Protein AF-A0AAU3QCS6-F1 (afdb_monomer_lite)

Structure (mmCIF, N/CA/C/O backbone):
data_AF-A0AAU3QCS6-F1
#
_entry.id   AF-A0AAU3QCS6-F1
#
loop_
_atom_site.group_PDB
_atom_site.id
_atom_site.type_symbol
_atom_site.label_atom_id
_atom_site.label_alt_id
_atom_site.label_comp_id
_atom_site.label_asym_id
_atom_site.label_entity_id
_atom_site.label_seq_id
_atom_site.pdbx_PDB_ins_code
_atom_site.Cartn_x
_atom_site.Cartn_y
_atom_site.Cartn_z
_atom_site.occupancy
_atom_site.B_iso_or_equiv
_atom_site.auth_seq_id
_atom_site.auth_comp_id
_atom_site.auth_asym_id
_atom_site.auth_atom_id
_atom_site.pdbx_PDB_model_num
ATOM 1 N N . MET A 1 1 ? -35.721 1.463 -40.995 1.00 37.41 1 MET A N 1
ATOM 2 C CA . MET A 1 1 ? -34.252 1.306 -40.916 1.00 37.41 1 MET A CA 1
ATOM 3 C C . MET A 1 1 ? -33.787 2.279 -39.835 1.00 37.41 1 MET A C 1
ATOM 5 O O . MET A 1 1 ? -33.932 3.469 -40.047 1.00 37.41 1 MET A O 1
ATOM 9 N N . HIS A 1 2 ? -33.590 1.870 -38.570 1.00 27.59 2 HIS A N 1
ATOM 10 C CA . HIS A 1 2 ? -32.344 1.274 -38.033 1.00 27.59 2 HIS A CA 1
ATOM 11 C C . HIS A 1 2 ? -31.107 1.902 -38.706 1.00 27.59 2 HIS A C 1
ATOM 13 O O . HIS A 1 2 ? -31.010 1.823 -39.920 1.00 27.59 2 HIS A O 1
ATOM 19 N N . ALA A 1 3 ? -30.131 2.507 -38.038 1.00 33.78 3 ALA A N 1
ATOM 20 C CA . ALA A 1 3 ? -29.734 2.472 -36.639 1.00 33.78 3 ALA A CA 1
ATOM 21 C C . ALA A 1 3 ? -28.727 3.636 -36.434 1.00 33.78 3 ALA A C 1
ATOM 23 O O . ALA A 1 3 ? -28.048 4.025 -37.375 1.00 33.78 3 ALA A O 1
ATOM 24 N N . VAL A 1 4 ? -28.737 4.288 -35.271 1.00 41.19 4 VAL A N 1
ATOM 25 C CA . VAL A 1 4 ? -27.630 4.303 -34.288 1.00 41.19 4 VAL A CA 1
ATOM 26 C C . VAL A 1 4 ? -26.917 5.655 -34.269 1.00 41.19 4 VAL A C 1
ATOM 28 O O . VAL A 1 4 ? -26.351 6.117 -35.250 1.00 41.19 4 VAL A O 1
ATOM 31 N N . ARG A 1 5 ? -27.025 6.292 -33.099 1.00 36.72 5 ARG A N 1
ATOM 32 C CA . ARG A 1 5 ? -26.270 7.467 -32.677 1.00 36.72 5 ARG A CA 1
ATOM 33 C C . ARG A 1 5 ? -24.796 7.070 -32.589 1.00 36.72 5 ARG A C 1
ATOM 35 O O . ARG A 1 5 ? -24.470 6.181 -31.806 1.00 36.72 5 ARG A O 1
ATOM 42 N N . GLU A 1 6 ? -23.942 7.715 -33.379 1.00 36.25 6 GLU A N 1
ATOM 43 C CA . GLU A 1 6 ? -22.490 7.639 -33.204 1.00 36.25 6 GLU A CA 1
ATOM 44 C C . GLU A 1 6 ? -22.144 8.285 -31.859 1.00 36.25 6 GLU A C 1
ATOM 46 O O . GLU A 1 6 ? -22.566 9.403 -31.556 1.00 36.25 6 GLU A O 1
ATOM 51 N N . GLY A 1 7 ? -21.485 7.489 -31.026 1.00 36.84 7 GLY A N 1
ATOM 52 C CA . GLY A 1 7 ? -21.263 7.750 -29.620 1.00 36.84 7 GLY A CA 1
ATOM 53 C C . GLY A 1 7 ? -20.239 8.847 -29.388 1.00 36.84 7 GLY A C 1
ATOM 54 O O . GLY A 1 7 ? -19.131 8.815 -29.917 1.00 36.84 7 GLY A O 1
ATOM 55 N N . ASP A 1 8 ? -20.653 9.758 -28.521 1.00 39.94 8 ASP A N 1
ATOM 56 C CA . ASP A 1 8 ? -19.842 10.529 -27.595 1.00 39.94 8 ASP A CA 1
ATOM 57 C C . ASP A 1 8 ? -18.670 9.683 -27.053 1.00 39.94 8 ASP A C 1
ATOM 59 O O . ASP A 1 8 ? -18.858 8.713 -26.312 1.00 39.94 8 ASP A O 1
ATOM 63 N N . ARG A 1 9 ? -17.456 9.997 -27.512 1.00 47.25 9 ARG A N 1
ATOM 64 C CA . ARG A 1 9 ? -16.191 9.458 -26.996 1.00 47.25 9 ARG A CA 1
ATOM 65 C C . ARG A 1 9 ? -15.210 10.602 -26.778 1.00 47.25 9 ARG A C 1
ATOM 67 O O . ARG A 1 9 ? -14.077 10.540 -27.247 1.00 47.25 9 ARG A O 1
ATOM 74 N N . ASP A 1 10 ? -15.631 11.619 -26.037 1.00 37.84 10 ASP A N 1
ATOM 75 C CA . ASP A 1 10 ? -14.673 12.506 -25.389 1.00 37.84 10 ASP A CA 1
ATOM 76 C C . ASP A 1 10 ? -14.218 11.841 -24.090 1.00 37.84 10 ASP A C 1
ATOM 78 O O . ASP A 1 10 ? -14.851 11.893 -23.033 1.00 37.84 10 ASP A O 1
ATOM 82 N N . GLY A 1 11 ? -13.103 11.120 -24.229 1.00 39.25 11 GLY A N 1
ATOM 83 C CA . GLY A 1 11 ? -12.365 10.505 -23.143 1.00 39.25 11 GLY A CA 1
ATOM 84 C C . GLY A 1 11 ? -11.955 11.559 -22.128 1.00 39.25 11 GLY A C 1
ATOM 85 O O . GLY A 1 11 ? -10.920 12.209 -22.257 1.00 39.25 11 GLY A O 1
ATOM 86 N N . THR A 1 12 ? -12.755 11.683 -21.075 1.00 35.19 12 THR A N 1
ATOM 87 C CA . THR A 1 12 ? -12.295 12.271 -19.826 1.00 35.19 12 THR A CA 1
ATOM 88 C C . THR A 1 12 ? -11.323 11.275 -19.212 1.00 35.19 12 THR A C 1
ATOM 90 O O . THR A 1 12 ? -11.710 10.338 -18.517 1.00 35.19 12 THR A O 1
ATOM 93 N N . VAL A 1 13 ? -10.038 11.457 -19.510 1.00 40.81 13 VAL A N 1
ATOM 94 C CA . VAL A 1 13 ? -8.968 10.951 -18.655 1.00 40.81 13 VAL A CA 1
ATOM 95 C C . VAL A 1 13 ? -9.202 11.559 -17.276 1.00 40.81 13 VAL A C 1
ATOM 97 O O . VAL A 1 13 ? -8.992 12.753 -17.067 1.00 40.81 13 VAL A O 1
ATOM 100 N N . ALA A 1 14 ? -9.737 10.751 -16.360 1.00 38.78 14 ALA A N 1
ATOM 101 C CA . ALA A 1 14 ? -9.869 11.103 -14.959 1.00 38.78 14 ALA A CA 1
ATOM 102 C C . ALA A 1 14 ? -8.469 11.467 -14.459 1.00 38.78 14 ALA A C 1
ATOM 104 O O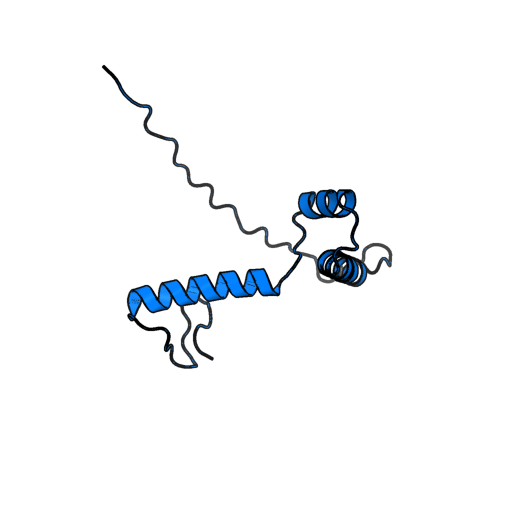 . ALA A 1 14 ? -7.602 10.610 -14.289 1.00 38.78 14 ALA A O 1
ATOM 105 N N . GLY A 1 15 ? -8.224 12.772 -14.341 1.00 36.16 15 GLY A N 1
ATOM 106 C CA . GLY A 1 15 ? -6.969 13.301 -13.854 1.00 36.16 15 GLY A CA 1
ATOM 107 C C . GLY A 1 15 ? -6.719 12.713 -12.479 1.00 36.16 15 GLY A C 1
ATOM 108 O O . GLY A 1 15 ? -7.515 12.922 -11.567 1.00 36.16 15 GLY A O 1
ATOM 109 N N . ALA A 1 16 ? -5.622 11.970 -12.347 1.00 44.47 16 ALA A N 1
ATOM 110 C CA . ALA A 1 16 ? -5.092 11.558 -11.063 1.00 44.47 16 ALA A CA 1
ATOM 111 C C . ALA A 1 16 ? -5.061 12.792 -10.156 1.00 44.47 16 ALA A C 1
ATOM 113 O O . ALA A 1 16 ? -4.301 13.739 -10.398 1.00 44.47 16 ALA A O 1
ATOM 114 N N . VAL A 1 17 ? -5.928 12.807 -9.143 1.00 43.81 17 VAL A N 1
ATOM 115 C CA . VAL A 1 17 ? -5.954 13.862 -8.140 1.00 43.81 17 VAL A CA 1
ATOM 116 C C . VAL A 1 17 ? -4.648 13.726 -7.370 1.00 43.81 17 VAL A C 1
ATOM 118 O O . VAL A 1 17 ? -4.533 12.953 -6.423 1.00 43.81 17 VAL A O 1
ATOM 121 N N . ARG A 1 18 ? -3.612 14.456 -7.799 1.00 49.16 18 ARG A N 1
ATOM 122 C CA . ARG A 1 18 ? -2.427 14.676 -6.973 1.00 49.16 18 ARG A CA 1
ATOM 123 C C . ARG A 1 18 ? -2.899 15.471 -5.772 1.00 49.16 18 ARG A C 1
ATOM 125 O O . ARG A 1 18 ? -2.965 16.700 -5.841 1.00 49.16 18 ARG A O 1
ATOM 132 N N . LEU A 1 19 ? -3.222 14.771 -4.691 1.00 49.38 19 LEU A N 1
ATOM 133 C CA . LEU A 1 19 ? -3.477 15.378 -3.398 1.00 49.38 19 LEU A CA 1
ATOM 134 C C . LEU A 1 19 ? -2.186 16.095 -2.969 1.00 49.38 19 LEU A C 1
ATOM 136 O O . LEU A 1 19 ? -1.270 15.514 -2.393 1.00 49.38 19 LEU A O 1
ATOM 140 N N . HIS A 1 20 ? -2.072 17.375 -3.321 1.00 51.44 20 HIS A N 1
ATOM 141 C CA . HIS A 1 20 ? -1.028 18.252 -2.813 1.00 51.44 20 HIS A CA 1
ATOM 142 C C . HIS A 1 20 ? -1.397 18.589 -1.373 1.00 51.44 20 HIS A C 1
ATOM 144 O O . HIS A 1 20 ? -2.034 19.604 -1.104 1.00 51.44 20 HIS A O 1
ATOM 150 N N . HIS A 1 21 ? -1.021 17.723 -0.435 1.00 55.88 21 HIS A N 1
ATOM 151 C CA . HIS A 1 21 ? -1.041 18.086 0.975 1.00 55.88 21 HIS A CA 1
ATOM 152 C C . HIS A 1 21 ? 0.156 19.019 1.210 1.00 55.88 21 HIS A C 1
ATOM 154 O O . HIS A 1 21 ? 1.301 18.579 1.046 1.00 55.88 21 HIS A O 1
ATOM 160 N N . PRO A 1 22 ? -0.039 20.304 1.560 1.00 50.91 22 PRO A N 1
ATOM 161 C CA . PRO A 1 22 ? 1.084 21.140 1.949 1.00 50.91 22 PRO A CA 1
ATOM 162 C C . PRO A 1 22 ? 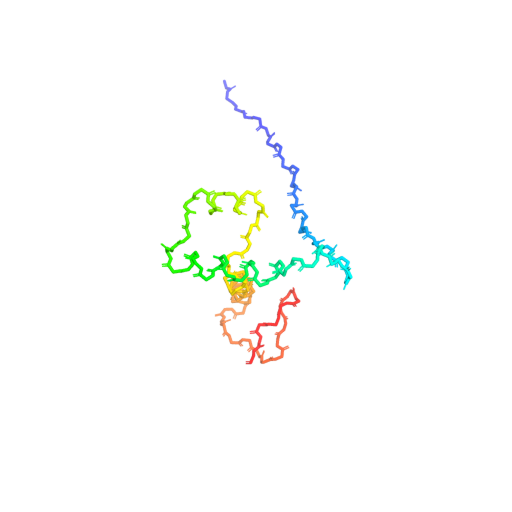1.828 20.451 3.098 1.00 50.91 22 PRO A C 1
ATOM 164 O O . PRO A 1 22 ? 1.207 19.986 4.052 1.00 50.91 22 PRO A O 1
ATOM 167 N N . ARG A 1 23 ? 3.167 20.396 3.016 1.00 54.56 23 ARG A N 1
ATOM 168 C CA . ARG A 1 23 ? 4.064 19.717 3.982 1.00 54.56 23 ARG A CA 1
ATOM 169 C C . ARG A 1 23 ? 3.894 20.158 5.451 1.00 54.56 23 ARG A C 1
ATOM 171 O O . ARG A 1 23 ? 4.530 19.589 6.327 1.00 54.56 23 ARG A O 1
ATOM 178 N N . HIS A 1 24 ? 3.063 21.166 5.710 1.00 53.81 24 HIS A N 1
ATOM 179 C CA . HIS A 1 24 ? 2.776 21.750 7.016 1.00 53.81 24 HIS A CA 1
ATOM 180 C C . HIS A 1 24 ? 1.275 21.767 7.363 1.00 53.81 24 HIS A C 1
ATOM 182 O O . HIS A 1 24 ? 0.870 22.531 8.238 1.00 53.81 24 HIS A O 1
ATOM 188 N N . TRP A 1 25 ? 0.424 20.968 6.702 1.00 55.66 25 TRP A N 1
ATOM 189 C CA . TRP A 1 25 ? -0.962 20.828 7.153 1.00 55.66 25 TRP A CA 1
ATOM 190 C C . TRP A 1 25 ? -0.994 20.116 8.508 1.00 55.66 25 TRP A C 1
ATOM 192 O O . TRP A 1 25 ? -0.834 18.900 8.601 1.00 55.66 25 TRP A O 1
ATOM 202 N N . VAL A 1 26 ? -1.170 20.904 9.566 1.00 56.78 26 VAL A N 1
ATOM 203 C CA . VAL A 1 26 ? -1.393 20.428 10.929 1.00 56.78 26 VAL A CA 1
ATOM 204 C C . VAL A 1 26 ? -2.879 20.624 11.229 1.00 56.78 26 VAL A C 1
ATOM 206 O O . VAL A 1 26 ? -3.279 21.732 11.594 1.00 56.78 26 VAL A O 1
ATOM 209 N N . PRO A 1 27 ? -3.739 19.606 11.058 1.00 59.31 27 PRO A N 1
ATOM 210 C CA . PRO A 1 27 ? -5.118 19.719 11.503 1.00 59.31 27 PRO A CA 1
ATOM 211 C C . PRO A 1 27 ? -5.111 19.741 13.031 1.00 59.31 27 PRO A C 1
ATOM 213 O O . PRO A 1 27 ? -4.856 18.713 13.639 1.00 59.31 27 PRO A O 1
ATOM 216 N N . SER A 1 28 ? -5.299 20.914 13.646 1.00 61.78 28 SER A N 1
ATOM 217 C CA . SER A 1 28 ? -5.744 21.118 15.044 1.00 61.78 28 SER A CA 1
ATOM 218 C C . SER A 1 28 ? -5.106 20.264 16.171 1.00 61.78 28 SER A C 1
ATOM 220 O O . SER A 1 28 ? -5.669 20.178 17.259 1.00 61.78 28 SER A O 1
ATOM 222 N N . GLY A 1 29 ? -3.936 19.648 15.960 1.00 78.62 29 GLY A N 1
ATOM 223 C CA . GLY A 1 29 ? -3.348 18.655 16.872 1.00 78.62 29 GLY A CA 1
ATOM 224 C C . GLY A 1 29 ? -3.965 17.248 16.784 1.00 78.62 29 GLY A C 1
ATOM 225 O O . GLY A 1 29 ? -3.586 16.368 17.555 1.00 78.62 29 GLY A O 1
ATOM 226 N N . PHE A 1 30 ? -4.890 17.003 15.852 1.00 83.19 30 PHE A N 1
ATOM 227 C CA . PHE A 1 30 ? -5.489 15.691 15.631 1.00 83.19 30 PHE A CA 1
ATOM 228 C C . PHE A 1 30 ? -4.552 14.790 14.804 1.00 83.19 30 PHE A C 1
ATOM 230 O O . PHE A 1 30 ? -4.186 15.150 13.681 1.00 83.19 30 PHE A O 1
ATOM 237 N N . PRO A 1 31 ? -4.170 13.598 15.300 1.00 89.00 31 PRO A N 1
ATOM 238 C CA . PRO A 1 31 ? -3.238 12.709 14.612 1.00 89.00 31 PRO A CA 1
ATOM 239 C C . PRO A 1 31 ? -3.940 11.930 13.486 1.00 89.00 31 PRO A C 1
ATOM 241 O O . PRO A 1 31 ? -4.108 10.711 13.565 1.00 89.00 31 PRO A O 1
ATOM 244 N N . LEU A 1 32 ? -4.350 12.628 12.421 1.00 89.62 32 LEU A N 1
ATOM 245 C CA . LEU A 1 32 ? -5.150 12.052 11.334 1.00 89.62 32 LEU A CA 1
ATOM 246 C C . LEU A 1 32 ? -4.488 10.826 10.693 1.00 89.62 32 LEU A C 1
ATOM 248 O O . LEU A 1 32 ? -5.164 9.837 10.430 1.00 89.62 32 LEU A O 1
ATOM 252 N N . GLY A 1 33 ? -3.170 10.863 10.475 1.00 90.25 33 GLY A N 1
ATOM 253 C CA . GLY A 1 33 ? -2.438 9.731 9.902 1.00 90.25 33 GLY A CA 1
ATOM 254 C C . GLY A 1 33 ? -2.567 8.458 10.747 1.00 90.25 33 GLY A C 1
ATOM 255 O O . GLY A 1 33 ? -2.854 7.388 10.210 1.00 90.25 33 GLY A O 1
ATOM 256 N N . THR A 1 34 ? -2.432 8.586 12.071 1.00 93.44 34 THR A N 1
ATOM 257 C CA . THR A 1 34 ? -2.636 7.484 13.023 1.00 93.44 34 THR A CA 1
ATOM 258 C C . THR A 1 34 ? -4.085 7.015 13.009 1.00 93.44 34 THR A C 1
ATOM 260 O O . THR A 1 34 ? -4.339 5.819 12.898 1.00 93.44 34 THR A O 1
ATOM 263 N N . TRP A 1 35 ? -5.040 7.949 13.037 1.00 95.19 35 TRP A N 1
ATOM 264 C CA . TRP A 1 35 ? -6.463 7.619 12.998 1.00 95.19 35 TRP A CA 1
ATOM 265 C C . TRP A 1 35 ? -6.849 6.843 11.728 1.00 95.19 35 TRP A C 1
ATOM 267 O O . TRP A 1 35 ? -7.528 5.822 11.832 1.00 95.19 35 TRP A O 1
ATOM 277 N N . LEU A 1 36 ? -6.364 7.257 10.550 1.00 95.50 36 LEU A N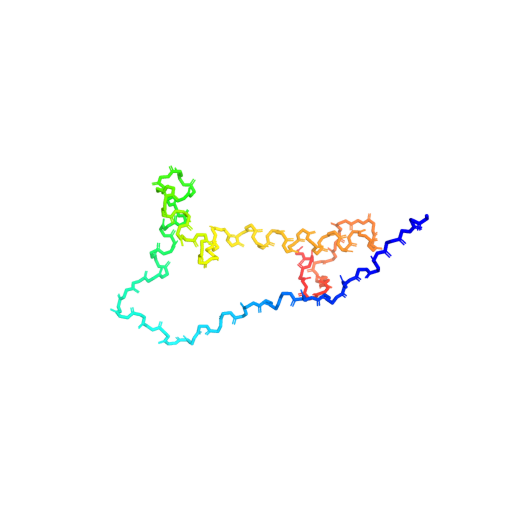 1
ATOM 278 C CA . LEU A 1 36 ? -6.573 6.550 9.277 1.00 95.50 36 LEU A CA 1
ATOM 279 C C . LEU A 1 36 ? -5.910 5.168 9.271 1.00 95.50 36 LEU A C 1
ATOM 281 O O . LEU A 1 36 ? -6.481 4.206 8.755 1.00 95.50 36 LEU A O 1
ATOM 285 N N . ALA A 1 37 ? -4.708 5.046 9.842 1.00 94.62 37 ALA A N 1
ATOM 286 C CA . ALA A 1 37 ? -4.046 3.753 9.991 1.00 94.62 37 ALA A CA 1
ATOM 287 C C . ALA A 1 37 ? -4.868 2.798 10.869 1.00 94.62 37 ALA A C 1
ATOM 289 O O . ALA A 1 37 ? -4.973 1.613 10.551 1.00 94.62 37 ALA A O 1
ATOM 290 N N . ASP A 1 38 ? -5.495 3.307 11.926 1.00 96.12 38 ASP A N 1
ATOM 291 C CA . ASP A 1 38 ? -6.366 2.509 12.783 1.00 96.12 38 ASP A CA 1
ATOM 292 C C . ASP A 1 38 ? -7.690 2.151 12.095 1.00 96.12 38 ASP A C 1
ATOM 294 O O . ASP A 1 38 ? -8.115 1.001 12.204 1.00 96.12 38 ASP A O 1
ATOM 298 N N . GLN A 1 39 ? -8.284 3.047 11.291 1.00 97.38 39 GLN A N 1
ATOM 299 C CA . GLN A 1 39 ? -9.445 2.691 10.457 1.00 97.38 39 GLN A CA 1
ATOM 300 C C . GLN A 1 39 ? -9.116 1.517 9.524 1.00 97.38 39 GLN A C 1
ATOM 302 O O . GLN A 1 39 ? -9.863 0.539 9.489 1.00 97.38 39 GLN A O 1
ATOM 307 N N . ARG A 1 40 ? -7.957 1.543 8.844 1.00 97.38 40 ARG A N 1
ATOM 308 C CA . ARG A 1 40 ? -7.493 0.423 8.000 1.00 97.38 40 ARG A CA 1
ATOM 309 C C . ARG A 1 40 ? -7.336 -0.879 8.782 1.00 97.38 40 ARG A C 1
ATOM 311 O O . ARG A 1 40 ? -7.754 -1.933 8.306 1.00 97.38 40 ARG A O 1
ATOM 318 N N . LYS A 1 41 ? -6.762 -0.826 9.989 1.00 96.56 41 LYS A N 1
ATOM 319 C CA . LYS A 1 41 ? -6.618 -2.012 10.853 1.00 96.56 41 LYS A CA 1
ATOM 320 C C . LYS A 1 41 ? -7.975 -2.583 11.261 1.00 96.56 41 LYS A C 1
ATOM 322 O O . LYS A 1 41 ? -8.157 -3.796 11.188 1.00 96.56 41 LYS A O 1
ATOM 327 N N . PHE A 1 42 ? -8.919 -1.739 11.681 1.00 97.19 42 PHE A N 1
ATOM 328 C CA . PHE A 1 42 ? -10.255 -2.190 12.078 1.00 97.19 42 PHE A CA 1
ATOM 329 C C . PHE A 1 42 ? -11.048 -2.747 10.899 1.00 97.19 42 PHE A C 1
ATOM 331 O O . PHE A 1 42 ? -11.694 -3.782 11.057 1.00 97.19 42 PHE A O 1
ATOM 338 N N . HIS A 1 43 ? -10.947 -2.116 9.727 1.00 97.62 43 HIS A N 1
ATOM 339 C CA . HIS A 1 43 ? -11.553 -2.612 8.495 1.00 97.62 43 HIS A CA 1
ATOM 340 C C . HIS A 1 43 ? -11.001 -3.993 8.126 1.00 97.62 43 HIS A C 1
ATOM 342 O O . HIS A 1 43 ? -11.764 -4.948 8.010 1.00 97.62 43 HIS A O 1
ATOM 348 N N . LYS A 1 44 ? -9.669 -4.147 8.088 1.00 96.06 44 LYS A N 1
ATOM 349 C CA . LYS A 1 44 ? -9.011 -5.439 7.819 1.00 96.06 44 LYS A CA 1
ATOM 350 C C . LYS A 1 44 ? -9.390 -6.526 8.833 1.00 96.06 44 LYS A C 1
ATOM 352 O O . LYS A 1 44 ? -9.434 -7.701 8.487 1.00 96.06 44 LYS A O 1
ATOM 357 N N . ALA A 1 45 ? -9.652 -6.147 10.082 1.00 96.81 45 ALA A N 1
ATOM 358 C CA . ALA A 1 45 ? -10.088 -7.066 11.130 1.00 96.81 45 ALA A CA 1
ATOM 359 C C . ALA A 1 45 ? -11.596 -7.391 11.091 1.00 96.81 45 ALA A C 1
ATOM 361 O O . ALA A 1 45 ? -12.052 -8.154 11.943 1.00 96.81 45 ALA A O 1
ATOM 362 N N . GLY A 1 46 ? -12.374 -6.795 10.177 1.00 97.06 46 GLY A N 1
ATOM 363 C CA . GLY A 1 46 ? -13.833 -6.939 10.124 1.00 97.06 46 GLY A CA 1
ATOM 364 C C . GLY A 1 46 ? -14.557 -6.328 11.330 1.00 97.06 46 GLY A C 1
ATOM 365 O O . GLY A 1 46 ? -15.648 -6.762 11.684 1.00 97.06 46 GLY A O 1
ATOM 366 N N . ARG A 1 47 ? -13.924 -5.366 12.016 1.00 97.38 47 ARG A N 1
ATOM 367 C CA . ARG A 1 47 ? -14.437 -4.732 13.249 1.00 97.38 47 ARG A CA 1
ATOM 368 C C . ARG A 1 47 ? -14.896 -3.294 13.044 1.00 97.38 47 ARG A C 1
ATOM 370 O O . ARG A 1 47 ? -15.355 -2.665 13.996 1.00 97.38 47 ARG A O 1
ATOM 377 N N . LEU A 1 48 ? -14.706 -2.749 11.846 1.00 97.00 48 LEU A N 1
ATOM 378 C CA . LEU A 1 48 ? -15.179 -1.415 11.520 1.00 97.00 48 LEU A CA 1
ATOM 379 C C . LEU A 1 48 ? -16.656 -1.484 11.134 1.00 97.00 48 LEU A C 1
ATOM 381 O O . LEU A 1 48 ? -17.047 -2.316 10.324 1.00 97.00 48 LEU A O 1
ATOM 385 N N . ASP A 1 49 ? -17.458 -0.615 11.742 1.00 97.31 49 ASP A N 1
ATOM 386 C CA . ASP A 1 49 ? -18.879 -0.482 11.435 1.00 97.31 49 ASP A CA 1
ATOM 387 C C . ASP A 1 49 ? -19.109 -0.150 9.951 1.00 97.31 49 ASP A C 1
ATOM 389 O O . ASP A 1 49 ? -18.391 0.677 9.385 1.00 97.31 49 ASP A O 1
ATOM 393 N N . ALA A 1 50 ? -20.131 -0.755 9.341 1.00 96.88 50 ALA A N 1
ATOM 394 C CA . ALA A 1 50 ? -20.417 -0.606 7.914 1.00 96.88 50 ALA A CA 1
ATOM 395 C C . ALA A 1 50 ? -20.724 0.851 7.530 1.00 96.88 50 ALA A C 1
ATOM 397 O O . ALA A 1 50 ? -20.216 1.336 6.524 1.00 96.88 50 ALA A O 1
ATOM 398 N N . GLY A 1 51 ? -21.447 1.594 8.376 1.00 98.00 51 GLY A N 1
ATOM 399 C CA . GLY A 1 51 ? -21.727 3.009 8.121 1.00 98.00 51 GLY A CA 1
ATOM 400 C C . GLY A 1 51 ? -20.471 3.884 8.162 1.00 98.00 51 GLY A C 1
ATOM 401 O O . GLY A 1 51 ? -20.410 4.917 7.496 1.00 98.00 51 GLY A O 1
ATOM 402 N N . ARG A 1 52 ? -19.441 3.483 8.920 1.00 97.25 52 ARG A N 1
ATOM 403 C CA . ARG A 1 52 ? -18.127 4.150 8.899 1.00 97.25 52 ARG A CA 1
ATOM 404 C C . ARG A 1 52 ? -17.328 3.803 7.652 1.00 97.25 52 ARG A C 1
ATOM 406 O O . ARG A 1 52 ? -16.626 4.675 7.151 1.00 97.25 52 ARG A O 1
ATOM 413 N N . VAL A 1 53 ? -17.422 2.560 7.179 1.00 98.00 53 VAL A N 1
ATOM 414 C CA . VAL A 1 53 ? -16.820 2.148 5.903 1.00 98.00 53 VAL A CA 1
ATOM 415 C C . VAL A 1 53 ? -17.415 2.982 4.774 1.00 98.00 53 VAL A C 1
ATOM 417 O O . VAL A 1 53 ? -16.657 3.665 4.101 1.00 98.00 53 VAL A O 1
ATOM 420 N N . GLU A 1 54 ? -18.744 3.064 4.669 1.00 98.00 54 GLU A N 1
ATOM 421 C CA . GLU A 1 54 ? -19.424 3.867 3.639 1.00 98.00 54 GLU A CA 1
ATOM 422 C C . GLU A 1 54 ? -19.030 5.353 3.678 1.00 98.00 54 GLU A C 1
ATOM 424 O O . GLU A 1 54 ? -18.776 5.963 2.641 1.00 98.00 54 GLU A O 1
ATOM 429 N N . GLN A 1 55 ? -18.935 5.949 4.872 1.00 97.81 55 GLN A N 1
ATOM 430 C CA . GLN A 1 55 ? -18.496 7.342 5.018 1.00 97.81 55 GLN A CA 1
ATOM 431 C C . GLN A 1 55 ? -17.050 7.559 4.561 1.00 97.81 55 GLN A C 1
ATOM 433 O O . GLN A 1 55 ? -16.741 8.602 3.991 1.00 97.81 55 GLN A O 1
ATOM 438 N N . LEU A 1 56 ? -16.161 6.604 4.841 1.00 97.44 56 LEU A N 1
ATOM 439 C CA . LEU A 1 56 ? -14.760 6.672 4.432 1.00 97.44 56 LEU A CA 1
ATOM 440 C C . LEU A 1 56 ? -14.601 6.390 2.934 1.00 97.44 56 LEU A C 1
ATOM 442 O O . LEU A 1 56 ? -13.834 7.085 2.273 1.00 97.44 56 LEU A O 1
ATOM 446 N N . ASP A 1 57 ? -15.361 5.444 2.387 1.00 96.94 57 ASP A N 1
ATOM 447 C CA . ASP A 1 57 ? -15.426 5.167 0.948 1.00 96.94 57 ASP A CA 1
ATOM 448 C C . ASP A 1 57 ? -15.907 6.389 0.167 1.00 96.94 57 ASP A C 1
ATOM 450 O O . ASP A 1 57 ? -15.320 6.734 -0.854 1.00 96.94 57 ASP A O 1
ATOM 454 N N . GLY A 1 58 ? -16.901 7.118 0.685 1.00 97.62 58 GLY A N 1
ATOM 455 C CA . GLY A 1 58 ? -17.359 8.382 0.098 1.00 97.62 58 GLY A CA 1
ATOM 456 C C . GLY A 1 58 ? -16.307 9.503 0.084 1.00 97.62 58 GLY A C 1
ATOM 457 O O . GLY A 1 58 ? -16.537 10.541 -0.533 1.00 97.62 58 GLY A O 1
ATOM 458 N N . LEU A 1 59 ? -15.170 9.311 0.759 1.00 96.75 59 LEU A N 1
ATOM 459 C CA . LEU A 1 59 ? -14.005 10.203 0.749 1.00 96.75 59 LEU A CA 1
ATOM 460 C C . LEU A 1 59 ? -12.817 9.608 -0.028 1.00 96.75 59 LEU A C 1
ATOM 462 O O . LEU A 1 59 ? -11.685 10.052 0.172 1.00 96.75 59 LEU A O 1
ATOM 466 N N . ASP A 1 60 ? -13.054 8.593 -0.863 1.00 95.38 60 ASP A N 1
ATOM 467 C CA . ASP A 1 60 ? -12.028 7.868 -1.621 1.00 95.38 60 ASP A CA 1
ATOM 468 C C . ASP A 1 60 ? -10.928 7.275 -0.717 1.00 95.38 60 ASP A C 1
ATOM 470 O O . ASP A 1 60 ? -9.727 7.332 -1.008 1.00 95.38 60 ASP A O 1
ATOM 474 N N . MET A 1 61 ? -11.324 6.718 0.433 1.00 96.44 61 MET A N 1
ATOM 475 C CA . MET A 1 61 ? -10.394 6.101 1.376 1.00 96.44 61 MET A CA 1
ATOM 476 C C . MET A 1 61 ? -9.587 4.968 0.729 1.00 96.44 61 MET A C 1
ATOM 478 O O . MET A 1 61 ? -10.110 3.936 0.316 1.00 96.44 61 MET A O 1
ATOM 482 N N . VAL A 1 62 ? -8.261 5.103 0.765 1.00 95.31 62 VAL A N 1
ATOM 483 C CA . VAL A 1 62 ? -7.343 4.017 0.405 1.00 95.31 62 VAL A CA 1
ATOM 484 C C . VAL A 1 62 ? -7.215 3.039 1.573 1.00 95.31 62 VAL A C 1
ATOM 486 O O . VAL A 1 62 ? -6.540 3.314 2.578 1.00 95.31 62 VAL A O 1
ATOM 489 N N . TRP A 1 63 ? -7.833 1.868 1.429 1.00 96.25 63 TRP A N 1
ATOM 490 C CA . TRP A 1 63 ? -7.791 0.802 2.435 1.00 96.25 63 TRP A CA 1
ATOM 491 C C . TRP A 1 63 ? -6.476 0.018 2.453 1.00 96.25 63 TRP A C 1
ATOM 493 O O . TRP A 1 63 ? -6.017 -0.370 3.531 1.00 96.25 63 TRP A O 1
ATOM 503 N N . SER A 1 64 ? -5.839 -0.160 1.293 1.00 94.00 64 SER A N 1
ATOM 504 C CA . SER A 1 64 ? -4.572 -0.880 1.137 1.00 94.00 64 SER A CA 1
ATOM 505 C C . SER A 1 64 ? -3.706 -0.194 0.082 1.00 94.00 64 SER A C 1
ATOM 507 O O . SER A 1 64 ? -4.026 -0.197 -1.102 1.00 94.00 64 SER A O 1
ATOM 509 N N . HIS A 1 65 ? -2.588 0.396 0.507 1.00 89.94 65 HIS A N 1
ATOM 510 C CA . HIS A 1 65 ? -1.607 0.945 -0.440 1.00 89.94 65 HIS A CA 1
ATOM 511 C C . HIS A 1 65 ? -0.873 -0.181 -1.175 1.00 89.94 65 HIS A C 1
ATOM 513 O O . HIS A 1 65 ? -0.384 0.013 -2.281 1.00 89.94 65 HIS A O 1
ATOM 519 N N . GLN A 1 66 ? -0.797 -1.355 -0.544 1.00 90.62 66 GLN A N 1
ATOM 520 C CA . GLN A 1 66 ? -0.212 -2.555 -1.117 1.00 90.62 66 GLN A CA 1
ATOM 521 C C . GLN A 1 66 ? -1.026 -3.051 -2.309 1.00 90.62 66 GLN A C 1
ATOM 523 O O . GLN A 1 66 ? -0.429 -3.447 -3.299 1.00 90.62 66 GLN A O 1
ATOM 528 N N . ASP A 1 67 ? -2.357 -2.984 -2.230 1.00 92.50 67 ASP A N 1
ATOM 529 C CA . ASP A 1 67 ? -3.227 -3.429 -3.322 1.00 92.50 67 ASP A CA 1
ATOM 530 C C . ASP A 1 67 ? -3.076 -2.484 -4.520 1.00 92.50 67 ASP A C 1
ATOM 532 O O . ASP A 1 67 ? -2.878 -2.947 -5.635 1.00 92.50 67 ASP A O 1
ATOM 536 N N . ILE A 1 68 ? -3.032 -1.164 -4.288 1.00 92.19 68 ILE A N 1
ATOM 537 C CA . ILE A 1 68 ? -2.742 -0.184 -5.350 1.00 92.19 68 ILE A CA 1
ATOM 538 C C . ILE A 1 68 ? -1.386 -0.477 -6.006 1.00 92.19 68 ILE A C 1
ATOM 540 O O . ILE A 1 68 ? -1.305 -0.606 -7.224 1.00 92.19 68 ILE A O 1
ATOM 544 N N . ALA A 1 69 ? -0.327 -0.630 -5.205 1.00 89.50 69 ALA A N 1
ATOM 545 C CA . ALA A 1 69 ? 1.011 -0.905 -5.727 1.00 89.50 69 ALA A CA 1
ATOM 546 C C . ALA A 1 69 ? 1.085 -2.244 -6.485 1.00 89.50 69 ALA A C 1
ATOM 548 O O . ALA A 1 69 ? 1.824 -2.359 -7.464 1.00 89.50 69 ALA A O 1
ATOM 549 N N . PHE A 1 70 ? 0.325 -3.251 -6.042 1.00 91.88 70 PHE A N 1
ATOM 550 C CA . PHE A 1 70 ? 0.214 -4.540 -6.715 1.00 91.88 70 PHE A CA 1
ATOM 551 C C . PHE A 1 70 ? -0.467 -4.406 -8.079 1.00 91.88 70 PHE A C 1
ATOM 553 O O . PHE A 1 70 ? 0.065 -4.926 -9.054 1.00 91.88 70 PHE A O 1
ATOM 560 N N . GLU A 1 71 ? -1.584 -3.682 -8.173 1.00 93.75 71 GLU A N 1
ATOM 561 C CA . GLU A 1 71 ? -2.285 -3.453 -9.445 1.00 93.75 71 GLU A CA 1
ATOM 562 C C . GLU A 1 71 ? -1.427 -2.658 -10.446 1.00 93.75 71 GLU A C 1
ATOM 564 O O . GLU A 1 71 ? -1.366 -2.993 -11.634 1.00 93.75 71 GLU A O 1
ATOM 569 N N . GLU A 1 72 ? -0.695 -1.645 -9.972 1.00 91.31 72 GLU A N 1
ATOM 570 C CA . GLU A 1 72 ? 0.275 -0.907 -10.792 1.00 91.31 72 GLU A CA 1
ATOM 571 C C . GLU A 1 72 ? 1.388 -1.832 -11.314 1.00 91.31 72 GLU A C 1
ATOM 573 O O . GLU A 1 72 ? 1.695 -1.836 -12.510 1.00 91.31 72 GLU A O 1
ATOM 578 N N . GLY A 1 73 ? 1.954 -2.669 -10.439 1.00 91.38 73 GLY A N 1
ATOM 579 C CA . GLY A 1 73 ? 2.986 -3.637 -10.812 1.00 91.38 73 GLY A CA 1
ATOM 580 C C . GLY A 1 73 ? 2.481 -4.719 -11.762 1.00 91.38 73 GLY A C 1
ATOM 581 O O . GLY A 1 73 ? 3.172 -5.072 -12.717 1.00 91.38 73 GLY A O 1
ATOM 582 N N . LEU A 1 74 ? 1.259 -5.210 -11.555 1.00 93.56 74 LEU A N 1
ATOM 583 C CA . LEU A 1 74 ? 0.616 -6.187 -12.430 1.00 93.56 74 LEU A CA 1
ATOM 584 C C . LEU A 1 74 ? 0.374 -5.604 -13.826 1.00 93.56 74 LEU A C 1
ATOM 586 O O . LEU A 1 74 ? 0.638 -6.268 -14.830 1.00 93.56 74 LEU A O 1
ATOM 590 N N . THR A 1 75 ? -0.053 -4.343 -13.895 1.00 94.38 75 THR A N 1
ATOM 591 C CA . THR A 1 75 ? -0.206 -3.611 -15.158 1.00 94.38 75 THR A CA 1
ATOM 592 C C . THR A 1 75 ? 1.127 -3.517 -15.902 1.00 94.38 75 THR A C 1
ATOM 594 O O . THR A 1 75 ? 1.199 -3.853 -17.088 1.00 94.38 75 THR A O 1
ATOM 597 N N . ALA A 1 76 ? 2.204 -3.138 -15.208 1.00 92.31 76 ALA A N 1
ATOM 598 C CA . ALA A 1 76 ? 3.537 -3.063 -15.803 1.00 92.31 76 ALA A CA 1
ATOM 599 C C . ALA A 1 76 ? 4.055 -4.444 -16.252 1.00 92.31 76 ALA A C 1
ATOM 601 O O . ALA A 1 76 ? 4.618 -4.579 -17.341 1.00 92.31 76 ALA A O 1
ATOM 602 N N . ALA A 1 77 ? 3.810 -5.491 -15.460 1.00 91.94 77 ALA A N 1
ATOM 603 C CA . ALA A 1 77 ? 4.171 -6.866 -15.793 1.00 91.94 77 ALA A CA 1
ATOM 604 C C . ALA A 1 77 ? 3.438 -7.368 -17.049 1.00 91.94 77 ALA A C 1
ATOM 606 O O . ALA A 1 77 ? 4.060 -7.967 -17.929 1.00 91.94 77 ALA A O 1
ATOM 607 N N . HIS A 1 78 ? 2.137 -7.091 -17.176 1.00 94.94 78 HIS A N 1
ATOM 608 C CA . HIS A 1 78 ? 1.370 -7.413 -18.382 1.00 94.94 78 HIS A CA 1
ATOM 609 C C . HIS A 1 78 ? 1.926 -6.705 -19.618 1.00 94.94 78 HIS A C 1
ATOM 611 O O . HIS A 1 78 ? 2.114 -7.345 -20.654 1.00 94.94 78 HIS A O 1
ATOM 617 N N . ALA A 1 79 ? 2.232 -5.412 -19.507 1.00 93.94 79 ALA A N 1
ATOM 618 C CA . ALA A 1 79 ? 2.792 -4.643 -20.612 1.00 93.94 79 ALA A CA 1
ATOM 619 C C . ALA A 1 79 ? 4.164 -5.189 -21.049 1.00 93.94 79 ALA A C 1
ATOM 621 O O . ALA A 1 79 ? 4.405 -5.388 -22.242 1.00 93.94 79 ALA A O 1
ATOM 622 N N . TRP A 1 80 ? 5.024 -5.544 -20.090 1.00 94.19 80 TRP A N 1
ATOM 623 C CA . TRP A 1 80 ? 6.302 -6.196 -20.369 1.00 94.19 80 TRP A CA 1
ATOM 624 C C . TRP A 1 80 ? 6.123 -7.540 -21.090 1.00 94.19 80 TRP A C 1
ATOM 626 O O . TRP A 1 80 ? 6.748 -7.778 -22.131 1.00 94.19 80 TRP A O 1
ATOM 636 N N . ALA A 1 81 ? 5.271 -8.419 -20.553 1.00 95.50 81 ALA A N 1
ATOM 637 C CA . ALA A 1 81 ? 5.043 -9.752 -21.105 1.00 95.50 81 ALA A CA 1
ATOM 638 C C . ALA A 1 81 ? 4.442 -9.704 -22.514 1.00 95.50 81 ALA A C 1
ATOM 640 O O . ALA A 1 81 ? 4.800 -10.532 -23.348 1.00 95.50 81 ALA A O 1
ATOM 641 N N . ALA A 1 82 ? 3.578 -8.728 -22.803 1.00 95.56 82 ALA A N 1
ATOM 642 C CA . ALA A 1 82 ? 2.990 -8.549 -24.127 1.00 95.56 82 ALA A CA 1
ATOM 643 C C . ALA A 1 82 ? 4.043 -8.254 -25.211 1.00 95.56 82 ALA A C 1
ATOM 645 O O . ALA A 1 82 ? 3.875 -8.677 -26.353 1.00 95.56 82 ALA A O 1
ATOM 646 N N . VAL A 1 83 ? 5.132 -7.561 -24.860 1.00 95.25 83 VAL A N 1
ATOM 647 C CA . VAL A 1 83 ? 6.203 -7.203 -25.805 1.00 95.25 83 VAL A CA 1
ATOM 648 C C . VAL A 1 83 ? 7.279 -8.283 -25.902 1.00 95.25 83 VAL A C 1
ATOM 650 O O . VAL A 1 83 ? 7.765 -8.569 -26.995 1.00 95.25 83 VAL A O 1
ATOM 653 N N . HIS A 1 84 ? 7.650 -8.899 -24.779 1.00 94.25 84 HIS A N 1
ATOM 654 C CA . HIS A 1 84 ? 8.801 -9.809 -24.722 1.00 94.25 84 HIS A CA 1
ATOM 655 C C . HIS A 1 84 ? 8.414 -11.290 -24.721 1.00 94.25 84 HIS A C 1
ATOM 657 O O . HIS A 1 84 ? 9.261 -12.152 -24.943 1.00 94.25 84 HIS A O 1
ATOM 663 N N . GLY A 1 85 ? 7.148 -11.611 -24.447 1.00 96.19 85 GLY A N 1
ATOM 664 C CA . GLY A 1 85 ? 6.663 -12.987 -24.331 1.00 96.19 85 GLY A CA 1
ATOM 665 C C . GLY A 1 85 ? 7.085 -13.705 -23.044 1.00 96.19 85 GLY A C 1
ATOM 666 O O . GLY A 1 85 ? 6.877 -14.910 -22.927 1.00 96.19 85 GLY A O 1
ATOM 667 N N . HIS A 1 86 ? 7.682 -13.003 -22.075 1.00 92.81 86 HIS A N 1
ATOM 668 C CA . HIS A 1 86 ? 8.113 -13.570 -20.794 1.00 92.81 86 HIS A CA 1
ATOM 669 C C . HIS A 1 86 ? 8.118 -12.518 -19.676 1.00 92.81 86 HIS A C 1
ATOM 671 O O . HIS A 1 86 ? 8.197 -11.328 -19.951 1.00 92.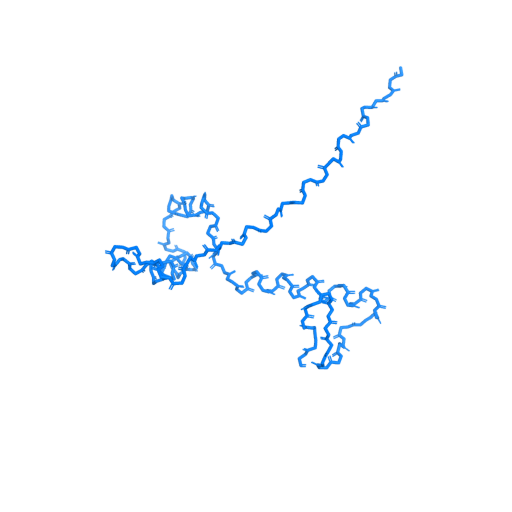81 86 HIS A O 1
ATOM 677 N N . LEU A 1 87 ? 8.110 -12.956 -18.412 1.00 93.75 87 LEU A N 1
ATOM 678 C CA . LEU A 1 87 ? 8.195 -12.114 -17.204 1.00 93.75 87 LEU A CA 1
ATOM 679 C C . LEU A 1 87 ? 9.584 -12.200 -16.554 1.00 93.75 87 LEU A C 1
ATOM 681 O O . LEU A 1 87 ? 9.720 -12.461 -15.365 1.00 93.75 87 LEU A O 1
ATOM 685 N N . LEU A 1 88 ? 10.629 -12.022 -17.363 1.00 92.38 88 LEU A N 1
ATOM 686 C CA . LEU A 1 88 ? 12.026 -12.030 -16.899 1.00 92.38 88 LEU A CA 1
ATOM 687 C C . LEU A 1 88 ? 12.709 -10.704 -17.257 1.00 92.38 88 LEU A C 1
ATOM 689 O O . LEU A 1 88 ? 13.641 -10.700 -18.067 1.00 92.38 88 LEU A O 1
ATOM 693 N N . PRO A 1 89 ? 12.208 -9.568 -16.747 1.00 91.19 89 PRO A N 1
ATOM 694 C CA . PRO A 1 89 ? 12.892 -8.302 -16.923 1.00 91.19 89 PRO A CA 1
ATOM 695 C C . PRO A 1 89 ? 14.277 -8.348 -16.261 1.00 91.19 89 PRO A C 1
ATOM 697 O O . PRO A 1 89 ? 14.412 -8.865 -15.152 1.00 91.19 89 PRO A O 1
ATOM 700 N N . PRO A 1 90 ? 15.325 -7.807 -16.907 1.00 91.19 90 PRO A N 1
ATOM 701 C CA . PRO A 1 90 ? 16.590 -7.529 -16.234 1.00 91.19 90 PRO A CA 1
ATOM 702 C C . PRO A 1 90 ? 16.364 -6.680 -14.977 1.00 91.19 90 PRO A C 1
ATOM 704 O O . PRO A 1 90 ? 15.495 -5.816 -14.992 1.00 91.19 90 PRO A O 1
ATOM 707 N N . ALA A 1 91 ? 17.188 -6.836 -13.935 1.00 89.88 91 ALA A N 1
ATOM 708 C CA . ALA A 1 91 ? 17.023 -6.131 -12.653 1.00 89.88 91 ALA A CA 1
ATOM 709 C C . ALA A 1 91 ? 16.976 -4.590 -12.765 1.00 89.88 91 ALA A C 1
ATOM 711 O O . ALA A 1 91 ? 16.422 -3.916 -11.909 1.00 89.88 91 ALA A O 1
ATOM 712 N N . THR A 1 92 ? 17.534 -4.013 -13.832 1.00 92.31 92 THR A N 1
ATOM 713 C CA . THR A 1 92 ? 17.526 -2.562 -14.085 1.00 92.31 92 THR A CA 1
ATOM 714 C C . THR A 1 92 ? 16.425 -2.111 -15.048 1.00 92.31 92 THR A C 1
ATOM 716 O O . THR A 1 92 ? 16.440 -0.964 -15.493 1.00 92.31 92 THR A O 1
ATOM 719 N N . ALA A 1 93 ? 15.522 -3.002 -15.458 1.00 89.12 93 ALA A N 1
ATOM 720 C CA . ALA A 1 93 ? 14.508 -2.688 -16.453 1.00 89.12 93 ALA A CA 1
ATOM 721 C C . ALA A 1 93 ? 13.413 -1.788 -15.875 1.00 89.12 93 ALA A C 1
ATOM 723 O O . ALA A 1 93 ? 12.841 -2.051 -14.815 1.00 89.12 93 ALA A O 1
ATOM 724 N N . VAL A 1 94 ? 13.096 -0.743 -16.634 1.00 89.31 94 VAL A N 1
ATOM 725 C CA . VAL A 1 94 ? 12.001 0.186 -16.367 1.00 89.31 94 VAL A CA 1
ATOM 726 C C . VAL A 1 94 ? 11.064 0.143 -17.567 1.00 89.31 94 VAL A C 1
ATOM 728 O O . VAL A 1 94 ? 11.517 0.263 -18.705 1.00 89.31 94 VAL A O 1
ATOM 731 N N . TRP A 1 95 ? 9.772 -0.030 -17.312 1.00 86.19 95 TRP A N 1
ATOM 732 C CA . TRP A 1 95 ? 8.721 -0.075 -18.319 1.00 86.19 95 TRP A CA 1
ATOM 733 C C . TRP A 1 95 ? 7.700 1.024 -18.041 1.00 86.19 95 TRP A C 1
ATOM 735 O O . TRP A 1 95 ? 7.126 1.058 -16.958 1.00 86.19 95 TRP A O 1
ATOM 745 N N . ASP A 1 96 ? 7.523 1.961 -18.975 1.00 84.00 96 ASP A N 1
ATOM 746 C CA . ASP A 1 96 ? 6.646 3.135 -18.811 1.00 84.00 96 ASP A CA 1
ATOM 747 C C . ASP A 1 96 ? 6.870 3.909 -17.494 1.00 84.00 96 ASP A C 1
ATOM 749 O O . ASP A 1 96 ? 5.950 4.428 -16.868 1.00 84.00 96 ASP A O 1
ATOM 753 N N . GLY A 1 97 ? 8.131 3.989 -17.056 1.00 83.50 97 GLY A N 1
ATOM 754 C CA . GLY A 1 97 ? 8.519 4.647 -15.803 1.00 83.50 97 GLY A CA 1
ATOM 755 C C . GLY A 1 97 ? 8.339 3.790 -14.545 1.00 83.50 97 GLY A C 1
ATOM 756 O O . GLY A 1 97 ? 8.739 4.228 -13.466 1.00 83.50 97 GLY A O 1
ATOM 757 N N . TYR A 1 98 ? 7.810 2.571 -14.671 1.00 85.06 98 TYR A N 1
ATOM 758 C CA . TYR A 1 98 ? 7.679 1.607 -13.584 1.00 85.06 98 TYR A CA 1
ATOM 759 C C . TYR A 1 98 ? 8.876 0.639 -13.561 1.00 85.06 98 TYR A C 1
ATOM 761 O O . TYR A 1 98 ? 9.174 0.014 -14.582 1.00 85.06 98 TYR A O 1
ATOM 769 N N . PRO A 1 99 ? 9.594 0.480 -12.435 1.00 86.44 99 PRO A N 1
ATOM 770 C CA . PRO A 1 99 ? 10.652 -0.519 -12.326 1.00 86.44 99 PRO A CA 1
ATOM 771 C C . PRO A 1 99 ? 10.036 -1.923 -12.348 1.00 86.44 99 PRO A C 1
ATOM 773 O O . PRO A 1 99 ? 9.341 -2.324 -11.419 1.00 86.44 99 PRO A O 1
ATOM 776 N N . VAL A 1 100 ? 10.274 -2.662 -13.429 1.00 85.81 100 VAL A N 1
ATOM 777 C CA . VAL A 1 100 ? 9.782 -4.041 -13.599 1.00 85.81 100 VAL A CA 1
ATOM 778 C C . VAL A 1 100 ? 10.851 -5.074 -13.256 1.00 85.81 100 VAL A C 1
ATOM 780 O O . VAL A 1 100 ? 10.523 -6.217 -12.955 1.00 85.81 100 VAL A O 1
ATOM 783 N N . GLY A 1 101 ? 12.123 -4.673 -13.275 1.00 78.50 101 GLY A N 1
ATOM 784 C CA . GLY A 1 101 ? 13.238 -5.456 -12.757 1.00 78.50 101 GLY A CA 1
ATOM 785 C C . GLY A 1 101 ? 13.448 -5.234 -11.263 1.00 78.50 101 GLY A C 1
ATOM 786 O O . GLY A 1 101 ? 13.404 -4.097 -10.798 1.00 78.50 101 GLY A O 1
ATOM 787 N N . THR A 1 102 ? 13.706 -6.313 -10.523 1.00 59.34 102 THR A N 1
ATOM 788 C CA . THR A 1 102 ? 14.271 -6.273 -9.162 1.00 59.34 102 THR A CA 1
ATOM 789 C C . THR A 1 102 ? 15.340 -7.339 -9.005 1.00 59.34 102 THR A C 1
ATOM 791 O O . THR A 1 102 ? 15.219 -8.391 -9.673 1.00 59.34 102 THR A O 1
#

Radius of 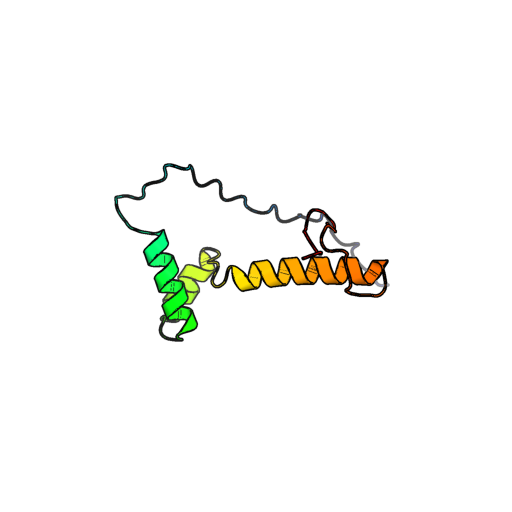gyration: 20.57 Å; chains: 1; bounding box: 52×35×58 Å

pLDDT: mean 79.44, std 22.44, range [27.59, 98.0]

Sequence (102 aa):
MHAVREGDRDGTVAGAVRLHHPRHWVPSGFPLGTWLADQRKFHKAGRLDAGRVEQL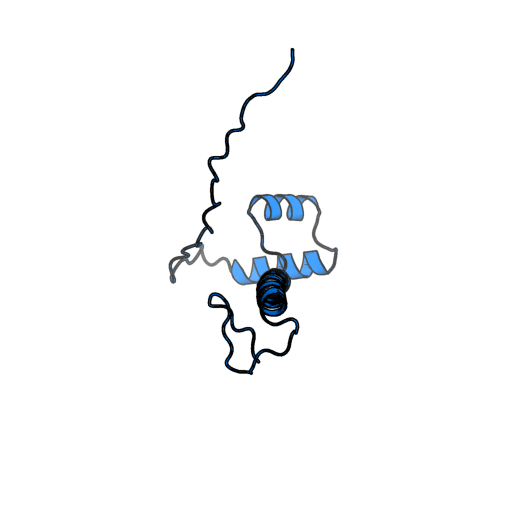DGLDMVWSHQDIAFEEGLTAAHAWAAVHGHLLPPATAVWDGYPVGT

Foldseek 3Di:
DDDDDDDDDPDPPPPDPPPPDPPPPDPPVDPVVVVLVVLLVCVVVVNDDPVVVVVCVVVVRDSDPPVVVVVVLVVQQVVVCVVPVDLDDDQQDDGPNRRSHD

Secondary structure (DSSP, 8-state):
----PPP---------------TT---TT--HHHHHHHHHHHHHTT-S-HHHHHHHHTTT--S-HHHHHHHHHHHHHHHHHHHHSSS---TT-EETTEE---